Protein AF-A0A2V9VLI5-F1 (afdb_monomer_lite)

Foldseek 3Di:
DWADDPPDPPADIKDKDKDFAPWLQVLFLVLVVVVVCVVVVAPDKAWPVDDDDF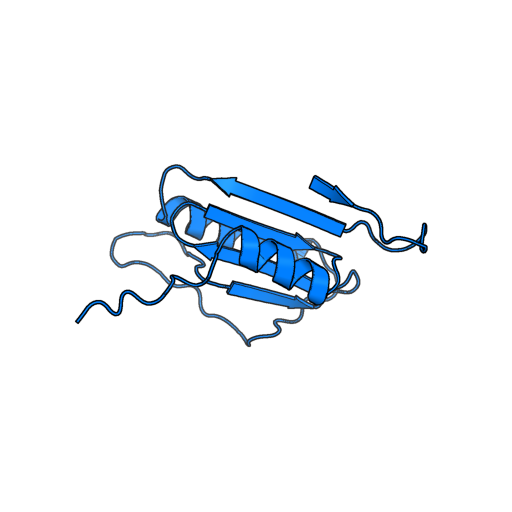DDDPPHPGTGHAAKTWIQGPNGIWIWHRDIRMIMIITSDDPVVVVVVCCVVPPDPPDPPDD

Radius of gyration: 15.41 Å; chains: 1; bounding box: 37×40×49 Å

pLDDT: mean 83.51, std 14.03, range [38.53, 96.88]

Sequence (115 aa):
YAVRPKGDAKAPLGVFYLSRWSSPEKAAEFAFVYAKGLKSRYAHLRNVEGEEKPSKSSNYTVETLTGKHAWLTEEGTVFLEAKGDLVLVGEGLDEITNGKVEGEIFPAEQKALVH

Secondary structure (DSSP, 8-state):
-EE--TT-TTSPPEEEEEEE-SSHHHHHHHHHHHHHHHHHH-S-EEESS--PPPB--TT--S-B--EEEEEEETTEEEEEEEETTEEEEEES--HHHHHHHHHHHS---------

Structure (mmCIF, N/CA/C/O backbone):
data_AF-A0A2V9VLI5-F1
#
_entry.id   AF-A0A2V9VLI5-F1
#
loop_
_atom_site.group_PDB
_atom_site.id
_atom_site.type_symbol
_atom_site.label_atom_id
_atom_site.label_alt_id
_atom_site.label_comp_id
_atom_site.label_asym_id
_atom_site.label_entity_id
_atom_site.label_seq_id
_atom_site.pdbx_PDB_ins_code
_atom_site.Cartn_x
_atom_site.Cartn_y
_atom_site.Cartn_z
_atom_site.occupancy
_atom_site.B_iso_or_equiv
_atom_site.auth_seq_id
_atom_site.auth_comp_id
_atom_site.auth_asym_id
_atom_site.auth_atom_id
_atom_site.pdbx_PDB_model_num
ATOM 1 N N . TYR A 1 1 ? -5.290 -5.807 -8.089 1.00 83.25 1 TYR A N 1
ATOM 2 C CA . TYR A 1 1 ? -5.186 -5.666 -9.553 1.00 83.25 1 TYR A CA 1
ATOM 3 C C . TYR A 1 1 ? -3.720 -5.620 -9.949 1.00 83.25 1 TYR A C 1
ATOM 5 O O . TYR A 1 1 ? -2.916 -5.128 -9.169 1.00 83.25 1 TYR A O 1
ATOM 13 N N . ALA A 1 2 ? -3.374 -6.128 -11.131 1.00 84.94 2 ALA A N 1
ATOM 14 C CA . ALA A 1 2 ? -2.011 -6.105 -11.658 1.00 84.94 2 ALA A CA 1
ATOM 15 C C . ALA A 1 2 ? -2.010 -5.490 -13.061 1.00 84.94 2 ALA A C 1
ATOM 17 O O . ALA A 1 2 ? -2.940 -5.713 -13.837 1.00 84.94 2 ALA A O 1
ATOM 18 N N . VAL A 1 3 ? -0.977 -4.718 -13.374 1.00 83.31 3 VAL A N 1
ATOM 19 C CA . VAL A 1 3 ? -0.810 -3.996 -14.633 1.00 83.31 3 VAL A CA 1
ATOM 20 C C . VAL A 1 3 ? 0.629 -4.130 -15.122 1.00 83.31 3 VAL A C 1
ATOM 22 O O . VAL A 1 3 ? 1.555 -4.344 -14.344 1.00 83.31 3 VAL A O 1
ATOM 25 N N . ARG A 1 4 ? 0.828 -4.009 -16.433 1.00 82.19 4 ARG A N 1
ATOM 26 C CA . ARG A 1 4 ? 2.160 -3.970 -17.041 1.00 82.19 4 ARG A CA 1
ATOM 27 C C . ARG A 1 4 ? 2.383 -2.597 -17.675 1.00 82.19 4 ARG A C 1
ATOM 29 O O . ARG A 1 4 ? 1.462 -2.118 -18.344 1.00 82.19 4 ARG A O 1
ATOM 36 N N . PRO A 1 5 ? 3.565 -1.980 -17.513 1.00 76.75 5 PRO A N 1
ATOM 37 C CA . PRO A 1 5 ? 3.879 -0.721 -18.174 1.00 76.75 5 PRO A CA 1
ATOM 38 C C . PRO A 1 5 ? 3.693 -0.803 -19.693 1.00 76.75 5 PRO A C 1
ATOM 40 O O . PRO A 1 5 ? 4.089 -1.769 -20.353 1.00 76.75 5 PRO A O 1
ATOM 43 N N . LYS A 1 6 ? 3.056 0.217 -20.272 1.00 79.19 6 LYS A N 1
ATOM 44 C CA . LYS A 1 6 ? 2.822 0.271 -21.718 1.00 79.19 6 LYS A CA 1
ATOM 45 C C . LYS A 1 6 ? 4.144 0.539 -22.437 1.00 79.19 6 LYS A C 1
ATOM 47 O O . LYS A 1 6 ? 4.803 1.530 -22.158 1.00 79.19 6 LYS A O 1
ATOM 52 N N . GLY A 1 7 ? 4.485 -0.306 -23.407 1.00 81.12 7 GLY A N 1
ATOM 53 C CA . GLY A 1 7 ? 5.694 -0.140 -24.223 1.00 81.12 7 GLY A CA 1
ATOM 54 C C . GLY A 1 7 ? 6.952 -0.791 -23.645 1.00 81.12 7 GLY A C 1
ATOM 55 O O . GLY A 1 7 ? 7.953 -0.844 -24.350 1.00 81.12 7 GLY A O 1
ATOM 56 N N . ASP A 1 8 ? 6.886 -1.359 -22.436 1.00 76.06 8 ASP A N 1
ATOM 57 C CA . ASP A 1 8 ? 7.976 -2.142 -21.856 1.00 76.06 8 ASP A CA 1
ATOM 58 C C . ASP A 1 8 ? 7.456 -3.470 -21.290 1.00 76.06 8 ASP A C 1
ATOM 60 O O . ASP A 1 8 ? 6.928 -3.560 -20.183 1.00 76.06 8 ASP A O 1
ATOM 64 N N . ALA A 1 9 ? 7.601 -4.533 -22.085 1.00 79.19 9 ALA A N 1
ATOM 65 C CA . ALA A 1 9 ? 7.149 -5.866 -21.702 1.00 79.19 9 ALA A CA 1
ATOM 66 C C . ALA A 1 9 ? 8.039 -6.540 -20.640 1.00 79.19 9 ALA A C 1
ATOM 68 O O . ALA A 1 9 ? 7.642 -7.575 -20.101 1.00 79.19 9 ALA A O 1
ATOM 69 N N . LYS A 1 10 ? 9.237 -5.993 -20.387 1.00 80.38 10 LYS A N 1
ATOM 70 C CA . LYS A 1 10 ? 10.236 -6.539 -19.461 1.00 80.38 10 LYS A CA 1
ATOM 71 C C . LYS A 1 10 ? 10.258 -5.812 -18.118 1.00 80.38 10 LYS A C 1
ATOM 73 O O . LYS A 1 10 ? 10.870 -6.329 -17.187 1.00 80.38 10 LYS A O 1
ATOM 78 N N . ALA A 1 11 ? 9.610 -4.654 -18.016 1.00 75.81 11 ALA A N 1
ATOM 79 C CA . ALA A 1 11 ? 9.477 -3.935 -16.758 1.00 75.81 11 ALA A CA 1
ATOM 80 C C . ALA A 1 11 ? 8.737 -4.774 -15.691 1.00 75.81 11 ALA A C 1
ATOM 82 O O . ALA A 1 11 ? 7.874 -5.593 -16.046 1.00 75.81 11 ALA A O 1
ATOM 83 N N . PRO A 1 12 ? 9.042 -4.565 -14.393 1.00 77.56 12 PRO A N 1
ATOM 84 C CA . PRO A 1 12 ? 8.298 -5.171 -13.293 1.00 77.56 12 PRO A CA 1
ATOM 85 C C . PRO A 1 12 ? 6.784 -4.947 -13.418 1.00 77.56 12 PRO A C 1
ATOM 87 O O . PRO A 1 12 ? 6.323 -3.939 -13.960 1.00 77.56 12 PRO A O 1
ATOM 90 N N . LEU A 1 13 ? 5.996 -5.910 -12.933 1.00 83.25 13 LEU A N 1
ATOM 91 C CA . LEU A 1 13 ? 4.543 -5.761 -12.881 1.00 83.25 13 LEU A CA 1
ATOM 92 C C . LEU A 1 13 ? 4.177 -4.720 -11.824 1.00 83.25 13 LEU A C 1
ATOM 94 O O . LEU A 1 13 ? 4.572 -4.843 -10.669 1.00 83.25 13 LEU A O 1
ATOM 98 N N . GLY A 1 14 ? 3.361 -3.749 -12.222 1.00 86.38 14 GLY A N 1
ATOM 99 C CA . GLY A 1 14 ? 2.713 -2.849 -11.286 1.00 86.38 14 GLY A CA 1
ATOM 100 C C . GLY A 1 14 ? 1.547 -3.561 -10.608 1.00 86.38 14 GLY A C 1
ATOM 101 O O . GLY A 1 14 ? 0.758 -4.242 -11.269 1.00 86.38 14 GLY A O 1
ATOM 102 N N . VAL A 1 15 ? 1.401 -3.414 -9.299 1.00 89.69 15 VAL A N 1
ATOM 103 C CA . VAL A 1 15 ? 0.305 -4.020 -8.535 1.00 89.69 15 VAL A CA 1
ATOM 104 C C . VAL A 1 15 ? -0.353 -2.951 -7.684 1.00 89.69 15 VAL A C 1
ATOM 106 O O . VAL A 1 15 ? 0.328 -2.115 -7.104 1.00 89.69 15 VAL A O 1
ATOM 109 N N . PHE A 1 16 ? -1.681 -2.994 -7.592 1.00 89.38 16 PHE A N 1
ATOM 110 C CA . PHE A 1 16 ? -2.417 -2.243 -6.582 1.00 89.38 16 PHE A CA 1
ATOM 111 C C . PHE A 1 16 ? -3.417 -3.130 -5.845 1.00 89.38 16 PHE A C 1
ATOM 113 O O . PHE A 1 16 ? -4.108 -3.968 -6.441 1.00 89.38 16 PHE A O 1
ATOM 120 N N . TYR A 1 17 ? -3.507 -2.937 -4.537 1.00 91.31 17 TYR A N 1
ATOM 121 C CA . TYR A 1 17 ? -4.395 -3.655 -3.636 1.00 91.31 17 TYR A CA 1
ATOM 122 C C . TYR A 1 17 ? -5.176 -2.646 -2.803 1.00 91.31 17 TYR A C 1
ATOM 124 O O . TYR A 1 17 ? -4.583 -1.824 -2.117 1.00 91.31 17 TYR A O 1
ATOM 132 N N . LEU A 1 18 ? -6.503 -2.721 -2.872 1.00 94.69 18 LEU A N 1
ATOM 133 C CA . LEU A 1 18 ? -7.404 -1.957 -2.020 1.00 94.69 18 LEU A CA 1
ATOM 134 C C . LEU A 1 18 ? -8.211 -2.948 -1.191 1.00 94.69 18 LEU A C 1
ATOM 136 O O . LEU A 1 18 ? -8.865 -3.830 -1.755 1.00 94.69 18 LEU A O 1
ATOM 140 N N . SER A 1 19 ? -8.176 -2.803 0.127 1.00 95.75 19 SER A N 1
ATOM 141 C CA . SER A 1 19 ? -8.971 -3.619 1.037 1.00 95.75 19 SER A CA 1
ATOM 142 C C . SER A 1 19 ? -9.720 -2.792 2.055 1.00 95.75 19 SER A C 1
ATOM 144 O O . SER A 1 19 ? -9.264 -1.739 2.494 1.00 95.75 19 SER A O 1
ATOM 146 N N . ARG A 1 20 ? -10.889 -3.315 2.426 1.00 96.69 20 ARG A N 1
ATOM 147 C CA . ARG A 1 20 ? -11.716 -2.808 3.509 1.00 96.69 20 ARG A CA 1
ATOM 148 C C . ARG A 1 20 ? -11.694 -3.801 4.662 1.00 96.69 20 ARG A C 1
ATOM 150 O O . ARG A 1 20 ? -11.895 -4.996 4.447 1.00 96.69 20 ARG A O 1
ATOM 157 N N . TRP A 1 21 ? -11.473 -3.298 5.864 1.00 96.81 21 TRP A N 1
ATOM 158 C CA . TRP A 1 21 ? -11.384 -4.075 7.094 1.00 96.81 21 TRP A CA 1
ATOM 159 C C . TRP A 1 21 ? -12.604 -3.846 7.981 1.00 96.81 21 TRP A C 1
ATOM 161 O O . TRP A 1 21 ? -13.409 -2.949 7.751 1.00 96.81 21 TRP A O 1
ATOM 171 N N . SER A 1 22 ? -12.763 -4.681 9.007 1.00 96.25 22 SER A N 1
ATOM 172 C CA . SER A 1 22 ? -13.903 -4.599 9.927 1.00 96.25 22 SER A CA 1
ATOM 173 C C . SER A 1 22 ? -13.893 -3.350 10.812 1.00 96.25 22 SER A C 1
ATOM 175 O O . SER A 1 22 ? -14.930 -2.992 11.363 1.00 96.25 22 SER A O 1
ATOM 177 N N . SER A 1 23 ? -12.727 -2.728 11.001 1.00 95.00 23 SER A N 1
ATOM 178 C CA . SER A 1 23 ? -12.568 -1.482 11.747 1.00 95.00 23 SER A CA 1
ATOM 179 C C . SER A 1 23 ? -11.290 -0.746 11.319 1.00 95.00 23 SER A C 1
ATOM 181 O O . SER A 1 23 ? -10.396 -1.372 10.731 1.00 95.00 23 SER A O 1
ATOM 183 N N . PRO A 1 24 ? -11.163 0.554 11.643 1.00 94.00 24 PRO A N 1
ATOM 184 C CA . PRO A 1 24 ? -9.939 1.309 11.393 1.00 94.00 24 PRO A CA 1
ATOM 185 C C . PRO A 1 24 ? -8.694 0.731 12.072 1.00 94.00 24 PRO A C 1
ATOM 187 O O . PRO A 1 24 ? -7.616 0.705 11.487 1.00 94.00 24 PRO A O 1
ATOM 190 N N . GLU A 1 25 ? -8.832 0.190 13.281 1.00 93.25 25 GLU A N 1
ATOM 191 C CA . GLU A 1 25 ? -7.724 -0.428 14.018 1.00 93.25 25 GLU A CA 1
ATOM 192 C C . GLU A 1 25 ? -7.204 -1.672 13.294 1.00 93.25 25 GLU A C 1
ATOM 194 O O . GLU A 1 25 ? -5.998 -1.906 13.249 1.00 93.25 25 GLU A O 1
ATOM 199 N N . LYS A 1 26 ? -8.102 -2.452 12.677 1.00 94.88 26 LYS A N 1
ATOM 200 C CA . LYS A 1 26 ? -7.726 -3.632 11.889 1.00 94.88 26 LYS A CA 1
ATOM 201 C C . LYS A 1 26 ? -7.066 -3.267 10.565 1.00 94.88 26 LYS A C 1
ATOM 203 O O . LYS A 1 26 ? -6.108 -3.935 10.178 1.00 94.88 26 LYS A O 1
ATOM 208 N N . ALA A 1 27 ? -7.517 -2.196 9.915 1.00 96.00 27 ALA A N 1
ATOM 209 C CA . ALA A 1 27 ? -6.825 -1.635 8.757 1.00 96.00 27 ALA A CA 1
ATOM 210 C C . ALA A 1 27 ? -5.399 -1.188 9.129 1.00 96.00 27 ALA A C 1
ATOM 212 O O . ALA A 1 27 ? -4.435 -1.564 8.463 1.00 96.00 27 ALA A O 1
ATOM 213 N N . ALA A 1 28 ? -5.249 -0.463 10.240 1.00 94.38 28 ALA A N 1
ATOM 214 C CA . ALA A 1 28 ? -3.957 0.037 10.702 1.00 94.38 28 ALA A CA 1
ATOM 215 C C . ALA A 1 28 ? -3.002 -1.078 11.176 1.00 94.38 28 ALA A C 1
ATOM 217 O O . ALA A 1 28 ? -1.787 -0.993 10.986 1.00 94.38 28 ALA A O 1
ATOM 218 N N . GLU A 1 29 ? -3.535 -2.147 11.773 1.00 94.69 29 GLU A N 1
ATOM 219 C CA . GLU A 1 29 ? -2.778 -3.360 12.106 1.00 94.69 29 GLU A CA 1
ATOM 220 C C . GLU A 1 29 ? -2.272 -4.059 10.839 1.00 94.69 29 GLU A C 1
ATOM 222 O O . GLU A 1 29 ? -1.091 -4.399 10.744 1.00 94.69 29 GLU A O 1
ATOM 227 N N . PHE A 1 30 ? -3.138 -4.243 9.837 1.00 95.62 30 PHE A N 1
ATOM 228 C CA . PHE A 1 30 ? -2.729 -4.827 8.561 1.00 95.62 30 PHE A CA 1
ATOM 229 C C . PHE A 1 30 ? -1.641 -3.991 7.887 1.00 95.62 30 PHE A C 1
ATOM 231 O O . PHE A 1 30 ? -0.640 -4.547 7.437 1.00 95.62 30 PHE A O 1
ATOM 238 N N . ALA A 1 31 ? -1.803 -2.668 7.857 1.00 95.38 31 ALA A N 1
ATOM 239 C CA . ALA A 1 31 ? -0.817 -1.751 7.302 1.00 95.38 31 ALA A CA 1
ATOM 240 C C . ALA A 1 31 ? 0.563 -1.925 7.951 1.00 95.38 31 ALA A C 1
ATOM 242 O O . ALA A 1 31 ? 1.576 -2.029 7.256 1.00 95.38 31 ALA A O 1
ATOM 243 N N . PHE A 1 32 ? 0.594 -2.047 9.280 1.00 94.00 32 PHE A N 1
ATOM 244 C CA . PHE A 1 32 ? 1.822 -2.308 10.020 1.00 94.00 32 PHE A CA 1
ATOM 245 C C . PHE A 1 32 ? 2.460 -3.655 9.643 1.00 94.00 32 PHE A C 1
ATOM 247 O O . PHE A 1 32 ? 3.661 -3.730 9.365 1.00 94.00 32 PHE A O 1
ATOM 254 N N . VAL A 1 33 ? 1.661 -4.726 9.587 1.00 94.25 33 VAL A N 1
ATOM 255 C CA . VAL A 1 33 ? 2.135 -6.063 9.193 1.00 94.25 33 VAL A CA 1
ATOM 256 C C . VAL A 1 33 ? 2.667 -6.065 7.757 1.00 94.25 33 VAL A C 1
ATOM 258 O O . VAL A 1 33 ? 3.724 -6.648 7.502 1.00 94.25 33 VAL A O 1
ATOM 261 N N . TYR A 1 34 ? 1.986 -5.382 6.836 1.00 94.75 34 TYR A N 1
ATOM 262 C CA . TYR A 1 34 ? 2.407 -5.257 5.443 1.00 94.75 34 TYR A CA 1
ATOM 263 C C . TYR A 1 34 ? 3.768 -4.568 5.333 1.00 94.75 34 TYR A C 1
ATOM 265 O O . TYR A 1 34 ? 4.702 -5.130 4.759 1.00 94.75 34 TYR A O 1
ATOM 273 N N . ALA A 1 35 ? 3.911 -3.397 5.963 1.00 93.19 35 ALA A N 1
ATOM 274 C CA . ALA A 1 35 ? 5.158 -2.637 5.982 1.00 93.19 35 ALA A CA 1
ATOM 275 C C . ALA A 1 35 ? 6.323 -3.453 6.567 1.00 93.19 35 ALA A C 1
ATOM 277 O O . ALA A 1 35 ? 7.442 -3.418 6.052 1.00 93.19 35 ALA A O 1
ATOM 278 N N . LYS A 1 36 ? 6.067 -4.257 7.608 1.00 92.62 36 LYS A N 1
ATOM 279 C CA . LYS A 1 36 ? 7.067 -5.175 8.172 1.00 92.62 36 LYS A CA 1
ATOM 280 C C . LYS A 1 36 ? 7.493 -6.252 7.169 1.00 92.62 36 LYS A C 1
ATOM 282 O O . LYS A 1 36 ? 8.682 -6.562 7.094 1.00 92.62 36 LYS A O 1
ATOM 287 N N . GLY A 1 37 ? 6.550 -6.795 6.399 1.00 93.38 37 GLY A N 1
ATOM 288 C CA . GLY A 1 37 ? 6.804 -7.807 5.371 1.00 93.38 37 GLY A CA 1
ATOM 289 C C . GLY A 1 37 ? 7.704 -7.322 4.230 1.00 93.38 37 GLY A C 1
ATOM 290 O O . GLY A 1 37 ? 8.462 -8.122 3.679 1.00 93.38 37 GLY A O 1
ATOM 291 N N . LEU A 1 38 ? 7.705 -6.018 3.925 1.00 93.00 38 LEU A N 1
ATOM 292 C CA . LEU A 1 38 ? 8.550 -5.438 2.870 1.00 93.00 38 LEU A CA 1
ATOM 293 C C . LEU A 1 38 ? 10.041 -5.711 3.090 1.00 93.00 38 LEU A C 1
ATOM 295 O O . LEU A 1 38 ? 10.757 -5.989 2.132 1.00 93.00 38 LEU A O 1
ATOM 299 N N . LYS A 1 39 ? 10.498 -5.714 4.350 1.00 88.94 39 LYS A N 1
ATOM 300 C CA . LYS A 1 39 ? 11.901 -5.984 4.714 1.00 88.94 39 LYS A CA 1
ATOM 301 C C . LYS A 1 39 ? 12.360 -7.397 4.356 1.00 88.94 39 LYS A C 1
ATOM 303 O O . LYS A 1 39 ? 13.553 -7.631 4.218 1.00 88.94 39 LYS A O 1
ATOM 308 N N . SER 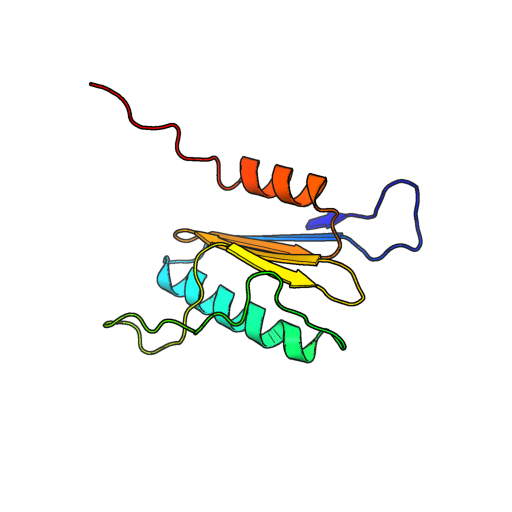A 1 40 ? 11.430 -8.345 4.270 1.00 91.19 40 SER A N 1
ATOM 309 C CA . SER A 1 40 ? 11.723 -9.721 3.862 1.00 91.19 40 SER A CA 1
ATOM 310 C C . SER A 1 40 ? 11.554 -9.932 2.362 1.00 91.19 40 SER A C 1
ATOM 312 O O . SER A 1 40 ? 12.074 -10.908 1.830 1.00 91.19 40 SER A O 1
ATOM 314 N N . ARG A 1 41 ? 10.809 -9.048 1.693 1.00 92.62 41 ARG A N 1
ATOM 315 C CA . ARG A 1 41 ? 10.513 -9.147 0.266 1.00 92.62 41 ARG A CA 1
ATOM 316 C C . ARG A 1 41 ? 11.586 -8.502 -0.605 1.00 92.62 41 ARG A C 1
ATOM 318 O O . ARG A 1 41 ? 11.948 -9.090 -1.616 1.00 92.62 41 ARG A O 1
ATOM 325 N N . TYR A 1 42 ? 12.058 -7.320 -0.223 1.00 92.38 42 TYR A N 1
ATOM 326 C CA . TYR A 1 42 ? 12.976 -6.515 -1.026 1.00 92.38 42 TYR A CA 1
ATOM 327 C C . TYR A 1 42 ? 14.383 -6.530 -0.441 1.00 92.38 42 TYR A C 1
ATOM 329 O O . TYR A 1 42 ? 14.560 -6.406 0.773 1.00 92.38 42 TYR A O 1
ATOM 337 N N . ALA A 1 43 ? 15.385 -6.657 -1.309 1.00 91.12 43 ALA A N 1
ATOM 338 C CA . ALA A 1 43 ? 16.788 -6.614 -0.914 1.00 91.12 43 ALA A CA 1
ATOM 339 C C . ALA A 1 43 ? 17.201 -5.201 -0.479 1.00 91.12 43 ALA A C 1
ATOM 341 O O . ALA A 1 43 ? 17.990 -5.045 0.455 1.00 91.12 43 ALA A O 1
ATOM 342 N N . HIS A 1 44 ? 16.643 -4.174 -1.125 1.00 90.56 44 HIS A N 1
ATOM 343 C CA . HIS A 1 44 ? 16.862 -2.776 -0.789 1.00 90.56 44 HIS A CA 1
ATOM 344 C C . HIS A 1 44 ? 15.524 -2.136 -0.433 1.00 90.56 44 HIS A C 1
ATOM 346 O O . HIS A 1 44 ? 14.607 -2.080 -1.243 1.00 90.56 44 HIS A O 1
ATOM 352 N N . LEU A 1 45 ? 15.414 -1.622 0.789 1.00 91.44 45 LEU A N 1
ATOM 353 C CA . LEU A 1 45 ? 14.226 -0.908 1.242 1.00 91.44 45 LEU A CA 1
ATOM 354 C C . LEU A 1 45 ? 14.661 0.399 1.898 1.00 91.44 45 LEU A C 1
ATOM 356 O O . LEU A 1 45 ? 15.263 0.389 2.973 1.00 91.44 45 LEU A O 1
ATOM 360 N N . ARG A 1 46 ? 14.357 1.530 1.259 1.00 90.19 46 ARG A N 1
ATOM 361 C CA . ARG A 1 46 ? 14.640 2.866 1.797 1.00 90.19 46 ARG A CA 1
ATOM 362 C C . ARG A 1 46 ? 13.341 3.619 2.027 1.00 90.19 46 ARG A C 1
ATOM 364 O O . ARG A 1 46 ? 12.602 3.850 1.078 1.00 90.19 46 ARG A O 1
ATOM 371 N N . ASN A 1 47 ? 13.087 4.037 3.262 1.00 86.56 47 ASN A N 1
ATOM 372 C CA . ASN A 1 47 ? 11.944 4.896 3.558 1.00 86.56 47 ASN A CA 1
ATOM 373 C C . ASN A 1 47 ? 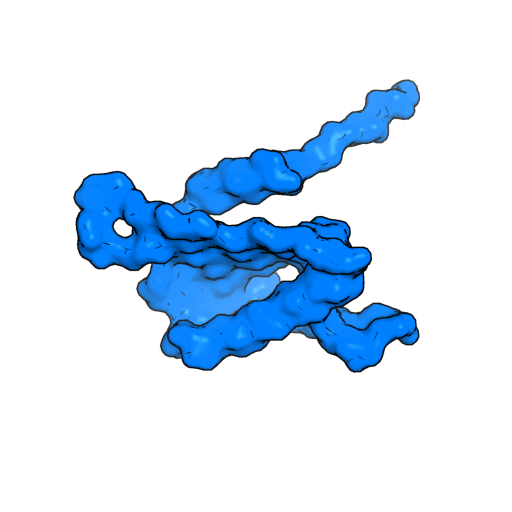12.137 6.282 2.906 1.00 86.56 47 ASN A C 1
ATOM 375 O O . ASN A 1 47 ? 13.241 6.831 2.950 1.00 86.56 47 ASN A O 1
ATOM 379 N N . VAL A 1 48 ? 11.094 6.808 2.262 1.00 82.50 48 VAL A N 1
ATOM 380 C CA . VAL A 1 48 ? 11.109 8.109 1.574 1.00 82.50 48 VAL A CA 1
ATOM 381 C C . VAL A 1 48 ? 10.830 9.267 2.540 1.00 82.50 48 VAL A C 1
ATOM 383 O O . VAL A 1 48 ? 11.380 10.347 2.349 1.00 82.50 48 VAL A O 1
ATOM 386 N N . GLU A 1 49 ? 10.050 9.037 3.598 1.00 70.25 49 GLU A N 1
ATOM 387 C CA . GLU A 1 49 ? 9.563 10.074 4.528 1.00 70.25 49 GLU A CA 1
ATOM 388 C C . GLU A 1 49 ? 10.285 10.057 5.895 1.00 70.25 49 GLU A C 1
ATOM 390 O O . GLU A 1 49 ? 10.043 10.908 6.748 1.00 70.25 49 GLU A O 1
ATOM 395 N N . GLY A 1 50 ? 11.258 9.155 6.078 1.00 58.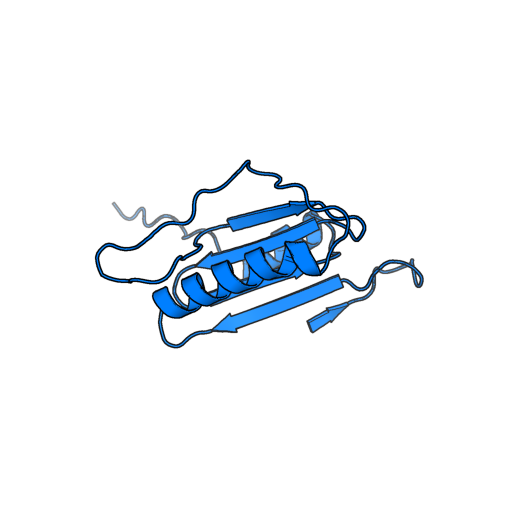88 50 GLY A N 1
ATOM 396 C CA . GLY A 1 50 ? 12.042 8.998 7.313 1.00 58.88 50 GLY A CA 1
ATOM 397 C C . GLY A 1 50 ? 11.608 7.785 8.144 1.00 58.88 50 GLY A C 1
ATOM 398 O O . GLY A 1 50 ? 10.669 7.080 7.795 1.00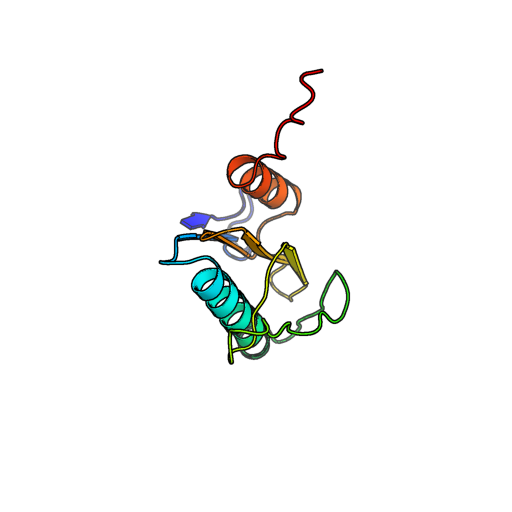 58.88 50 GLY A O 1
ATOM 399 N N . GLU A 1 51 ? 12.326 7.458 9.223 1.00 56.59 51 GLU A N 1
ATOM 400 C CA . GLU A 1 51 ? 11.915 6.346 10.093 1.00 56.59 51 GLU A CA 1
ATOM 401 C C . GLU A 1 51 ? 10.647 6.707 10.874 1.00 56.59 51 GLU A C 1
ATOM 403 O O . GLU A 1 51 ? 10.688 7.428 11.872 1.00 56.59 51 GLU A O 1
ATOM 408 N N . GLU A 1 52 ? 9.515 6.172 10.431 1.00 61.00 52 GLU A N 1
ATOM 409 C CA . GLU A 1 52 ? 8.263 6.280 11.166 1.00 61.00 52 GLU A CA 1
ATOM 410 C C . GLU A 1 52 ? 8.252 5.350 12.376 1.00 61.00 52 GLU A C 1
ATOM 412 O O . GLU A 1 52 ? 8.574 4.158 12.295 1.00 61.00 52 GLU A O 1
ATOM 417 N N . LYS A 1 53 ? 7.872 5.908 13.527 1.00 60.72 53 LYS A N 1
ATOM 418 C CA . LYS A 1 53 ? 7.738 5.138 14.758 1.00 60.72 53 LYS A CA 1
ATOM 419 C C . LYS A 1 53 ? 6.347 4.516 14.800 1.00 60.72 53 LYS A C 1
ATOM 421 O O . LYS A 1 53 ? 5.367 5.252 14.693 1.00 60.72 53 LYS A O 1
ATOM 426 N N . PRO A 1 54 ? 6.245 3.196 15.020 1.00 67.38 54 PRO A N 1
ATOM 427 C CA . PRO A 1 54 ? 4.962 2.553 15.244 1.00 67.38 54 PRO A CA 1
ATOM 428 C C . PRO A 1 54 ? 4.212 3.271 16.366 1.00 67.38 54 PRO A C 1
ATOM 430 O O . PRO A 1 54 ? 4.793 3.579 17.412 1.00 67.38 54 PRO A O 1
ATOM 433 N N . SER A 1 55 ? 2.922 3.521 16.159 1.00 66.81 55 SER A N 1
ATOM 434 C CA . SER A 1 55 ? 2.062 4.063 17.204 1.00 66.81 55 SER A CA 1
ATOM 435 C C . SER A 1 55 ? 1.310 2.928 17.889 1.00 66.81 55 SER A C 1
ATOM 437 O O . SER A 1 55 ? 0.810 2.004 17.237 1.00 66.81 55 SER A O 1
ATOM 439 N N . LYS A 1 56 ? 1.227 3.002 19.220 1.00 65.69 56 LYS A N 1
ATOM 440 C CA . LYS A 1 56 ? 0.309 2.191 20.021 1.00 65.69 56 LYS A CA 1
ATOM 441 C C . LYS A 1 56 ? -0.834 3.092 20.461 1.00 65.69 56 LYS A C 1
ATOM 443 O O . LYS A 1 56 ? -0.616 4.056 21.192 1.00 65.69 56 LYS A O 1
ATOM 448 N N . SER A 1 57 ? -2.046 2.774 20.022 1.00 63.09 57 SER A N 1
ATOM 449 C CA . SER A 1 57 ? -3.256 3.383 20.576 1.00 63.09 57 SER A CA 1
ATOM 450 C C . SER A 1 57 ? -3.374 3.009 22.058 1.00 63.09 57 SER A C 1
ATOM 452 O O . SER A 1 57 ? -3.053 1.885 22.443 1.00 63.09 57 SER A O 1
ATOM 454 N N . SER A 1 58 ? -3.858 3.926 22.903 1.00 63.16 58 SER A N 1
ATOM 455 C CA . SER A 1 58 ? -4.013 3.687 24.349 1.00 63.16 58 SER A CA 1
ATOM 456 C C . SER A 1 58 ? -4.897 2.477 24.672 1.00 63.16 58 SER A C 1
ATOM 458 O O . SER A 1 58 ? -4.787 1.909 25.755 1.00 63.16 58 SER A O 1
ATOM 460 N N . ASN A 1 59 ? -5.752 2.078 23.726 1.00 67.38 59 ASN A N 1
ATOM 461 C CA . ASN A 1 59 ? -6.718 0.994 23.875 1.00 67.38 59 ASN A CA 1
ATOM 462 C C . ASN A 1 59 ? -6.394 -0.215 22.978 1.00 67.38 59 ASN A C 1
ATOM 464 O O . ASN A 1 59 ? -7.166 -1.172 22.953 1.00 67.38 59 ASN A O 1
ATOM 468 N N . TYR A 1 60 ? -5.283 -0.184 22.233 1.00 67.06 60 TYR A N 1
ATOM 469 C CA . TYR A 1 60 ? -4.913 -1.230 21.281 1.00 67.06 60 TYR A CA 1
ATOM 470 C C . TYR A 1 60 ? -3.480 -1.702 21.532 1.00 67.06 60 TYR A C 1
ATOM 472 O O . TYR A 1 60 ? -2.518 -0.950 21.412 1.00 67.06 60 TYR A O 1
ATOM 480 N N . THR A 1 61 ? -3.326 -2.973 21.900 1.00 74.06 61 THR A N 1
ATOM 481 C CA . THR A 1 61 ? -2.038 -3.539 22.334 1.00 74.06 61 THR A CA 1
ATOM 482 C C . THR A 1 61 ? -1.089 -3.868 21.181 1.00 74.06 61 THR A C 1
ATOM 484 O O . THR A 1 61 ? 0.050 -4.270 21.425 1.00 74.06 61 THR A O 1
ATOM 487 N N . VAL A 1 62 ? -1.552 -3.733 19.937 1.00 81.94 62 VAL A N 1
ATOM 488 C CA . VAL A 1 62 ? -0.806 -4.070 18.722 1.00 81.94 62 VAL A CA 1
ATOM 489 C C . VAL A 1 62 ? -0.249 -2.797 18.092 1.00 81.94 62 VAL A C 1
ATOM 491 O O . VAL A 1 62 ? -0.865 -1.736 18.159 1.00 81.94 62 VAL A O 1
ATOM 494 N N . GLU A 1 63 ? 0.938 -2.905 17.501 1.00 87.69 63 GLU A N 1
ATOM 495 C CA . GLU A 1 63 ? 1.532 -1.823 16.721 1.00 87.69 63 GLU A CA 1
ATOM 496 C C . GLU A 1 63 ? 0.705 -1.563 15.462 1.00 87.69 63 GLU A C 1
ATOM 498 O O . GLU A 1 63 ? 0.247 -2.490 14.791 1.00 87.69 63 GLU A O 1
ATOM 503 N N . THR A 1 64 ? 0.499 -0.285 15.166 1.00 90.81 64 THR A N 1
ATOM 504 C CA . THR A 1 64 ? -0.357 0.160 14.068 1.00 90.81 64 THR A CA 1
ATOM 505 C C . THR A 1 64 ? 0.366 1.173 13.199 1.00 90.81 64 THR A C 1
ATOM 507 O O . THR A 1 64 ? 1.278 1.869 13.658 1.00 90.81 64 THR A O 1
ATOM 510 N N . LEU A 1 65 ? -0.052 1.235 11.937 1.00 91.75 65 LEU A N 1
ATOM 511 C CA . LEU A 1 65 ? 0.442 2.171 10.940 1.00 91.75 65 LEU A CA 1
ATOM 512 C C . LEU A 1 65 ? -0.755 2.837 10.252 1.00 91.75 65 LEU A C 1
ATOM 514 O O . LEU A 1 65 ? -1.647 2.152 9.760 1.00 91.75 65 LEU A O 1
ATOM 518 N N . THR A 1 66 ? -0.789 4.165 10.237 1.00 92.06 66 THR A N 1
ATOM 519 C CA . THR A 1 66 ? -1.870 4.967 9.637 1.00 92.06 66 THR A CA 1
ATOM 520 C C . THR A 1 66 ? -1.292 6.047 8.741 1.00 92.06 66 THR A C 1
ATOM 522 O O . THR A 1 66 ? -0.126 6.397 8.896 1.00 92.06 66 THR A O 1
ATOM 525 N N . GLY A 1 67 ? -2.110 6.636 7.875 1.00 91.44 67 GLY A N 1
ATOM 526 C CA . GLY A 1 67 ? -1.652 7.657 6.939 1.00 91.44 67 GLY A CA 1
ATOM 527 C C . GLY A 1 67 ? -0.897 7.045 5.767 1.00 91.44 67 GLY A C 1
ATOM 528 O O . GLY A 1 67 ? -0.984 5.837 5.531 1.00 91.44 67 GLY A O 1
ATOM 529 N N . LYS A 1 68 ? -0.204 7.904 5.025 1.00 91.06 68 LYS A N 1
ATOM 530 C CA . LYS A 1 68 ? 0.544 7.559 3.820 1.00 91.06 68 LYS A CA 1
ATOM 531 C C . LYS A 1 68 ? 1.998 7.263 4.162 1.00 91.06 68 LYS A C 1
ATOM 533 O O . LYS A 1 68 ? 2.566 7.929 5.013 1.00 91.06 68 LYS A O 1
ATOM 538 N N . HIS A 1 69 ? 2.550 6.262 3.486 1.00 92.00 69 HIS A N 1
ATOM 539 C CA . HIS A 1 69 ? 3.922 5.794 3.626 1.00 92.00 69 HIS A CA 1
ATOM 540 C C . HIS A 1 69 ? 4.466 5.428 2.257 1.00 92.00 69 HIS A C 1
ATOM 542 O O . HIS A 1 69 ? 3.748 4.844 1.438 1.00 92.00 69 HIS A O 1
ATOM 548 N N . ALA A 1 70 ? 5.749 5.692 2.024 1.00 91.31 70 ALA A N 1
ATOM 549 C CA . ALA A 1 70 ? 6.422 5.283 0.800 1.00 91.31 70 ALA A CA 1
ATOM 550 C C . ALA A 1 70 ? 7.832 4.736 1.051 1.00 91.31 70 ALA A C 1
ATOM 552 O O . ALA A 1 70 ? 8.616 5.261 1.847 1.00 91.31 70 ALA A O 1
ATOM 553 N N . TRP A 1 71 ? 8.181 3.698 0.296 1.00 92.56 71 TRP A N 1
ATOM 554 C CA . TRP A 1 71 ? 9.500 3.084 0.284 1.00 92.56 71 TRP A CA 1
ATOM 555 C C . TRP A 1 71 ? 10.016 2.951 -1.142 1.00 92.56 71 TRP A C 1
ATOM 557 O O . TRP A 1 71 ? 9.284 2.585 -2.058 1.00 92.56 71 TRP A O 1
ATOM 567 N N . LEU A 1 72 ? 11.307 3.202 -1.321 1.00 90.56 72 LEU A N 1
ATOM 568 C CA . LEU A 1 72 ? 12.023 2.904 -2.553 1.00 90.56 72 LEU A CA 1
ATOM 569 C C . LEU A 1 72 ? 12.643 1.515 -2.459 1.00 90.56 72 LEU A C 1
ATOM 571 O O . LEU A 1 72 ? 13.328 1.207 -1.478 1.00 90.56 72 LEU A O 1
ATOM 575 N N . THR A 1 73 ? 12.419 0.722 -3.503 1.00 90.62 73 THR A N 1
ATOM 576 C CA . THR A 1 73 ? 12.966 -0.626 -3.675 1.00 90.62 73 THR A CA 1
ATOM 577 C C . THR A 1 73 ? 13.690 -0.757 -5.010 1.00 90.62 73 THR A C 1
ATOM 579 O O . THR A 1 73 ? 13.583 0.119 -5.872 1.00 90.62 73 THR A O 1
ATOM 582 N N . GLU A 1 74 ? 14.398 -1.866 -5.217 1.00 88.31 74 GLU A N 1
ATOM 583 C CA . GLU A 1 74 ? 14.967 -2.218 -6.523 1.00 88.31 74 GLU A CA 1
ATOM 584 C C . GLU A 1 74 ? 13.916 -2.428 -7.630 1.00 88.31 74 GLU A C 1
ATOM 586 O O . GLU A 1 74 ? 14.255 -2.332 -8.807 1.00 88.31 74 GLU A O 1
ATOM 591 N N . GLU A 1 75 ? 12.649 -2.669 -7.277 1.00 84.56 75 GLU A N 1
ATOM 592 C CA . GLU A 1 75 ? 11.538 -2.836 -8.228 1.00 84.56 75 GLU A CA 1
ATOM 593 C C . GLU A 1 75 ? 10.709 -1.550 -8.409 1.00 84.56 75 GLU A C 1
ATOM 595 O O . GLU A 1 75 ? 9.705 -1.544 -9.120 1.00 84.56 75 GLU A O 1
ATOM 600 N N . GLY A 1 76 ? 11.133 -0.446 -7.784 1.00 84.50 76 GLY A N 1
ATOM 601 C CA . GLY A 1 76 ? 10.448 0.845 -7.811 1.00 84.50 76 GLY A CA 1
ATOM 602 C C . GLY A 1 76 ? 9.808 1.220 -6.475 1.00 84.50 76 GLY A C 1
ATOM 603 O O . GLY A 1 76 ? 10.110 0.648 -5.424 1.00 84.50 76 GLY A O 1
ATOM 604 N N . THR A 1 77 ? 8.948 2.237 -6.499 1.00 88.25 77 THR A N 1
ATOM 605 C CA . THR A 1 77 ? 8.282 2.738 -5.292 1.00 88.25 77 THR A CA 1
ATOM 606 C C . THR A 1 77 ? 7.169 1.790 -4.857 1.00 88.25 77 THR A C 1
ATOM 608 O O . THR A 1 77 ? 6.324 1.385 -5.660 1.00 88.25 77 THR A O 1
ATOM 611 N N . VAL A 1 78 ? 7.156 1.481 -3.566 1.00 91.88 78 VAL A N 1
ATOM 612 C CA . VAL A 1 78 ? 6.024 0.894 -2.855 1.00 91.88 78 VAL A CA 1
ATOM 613 C C . VAL A 1 78 ? 5.387 1.999 -2.028 1.00 91.88 78 VAL A C 1
ATOM 615 O O . VAL A 1 78 ? 6.088 2.656 -1.262 1.00 91.88 78 VAL A O 1
ATOM 618 N N . PHE A 1 79 ? 4.083 2.205 -2.156 1.00 91.94 79 PHE A N 1
ATOM 619 C CA . PHE A 1 79 ? 3.335 3.091 -1.271 1.00 91.94 79 PHE A CA 1
ATOM 620 C C . PHE A 1 79 ? 2.240 2.321 -0.542 1.00 91.94 79 PHE A C 1
ATOM 622 O O . PHE A 1 79 ? 1.695 1.342 -1.057 1.00 91.94 79 PHE A O 1
ATOM 629 N N . LEU A 1 80 ? 1.921 2.779 0.660 1.00 93.81 80 LEU A N 1
ATOM 630 C CA . LEU A 1 80 ? 0.831 2.276 1.474 1.00 93.81 80 LEU A CA 1
ATOM 631 C C . LEU A 1 80 ? 0.102 3.463 2.089 1.00 93.81 80 LEU A C 1
ATOM 633 O O . LEU A 1 80 ? 0.736 4.327 2.682 1.00 93.81 80 LEU A O 1
ATOM 637 N N . GLU A 1 81 ? -1.221 3.483 2.003 1.00 94.12 81 GLU A N 1
ATOM 638 C CA . GLU A 1 81 ? -2.043 4.437 2.736 1.00 94.12 81 GLU A CA 1
ATOM 639 C C . GLU A 1 81 ? -3.148 3.718 3.505 1.00 94.12 81 GLU A C 1
ATOM 641 O O . GLU A 1 81 ? -3.952 2.981 2.931 1.00 94.12 81 GLU A O 1
ATOM 646 N N . ALA A 1 82 ? -3.179 3.938 4.818 1.00 94.81 82 ALA A N 1
ATOM 647 C CA . ALA A 1 82 ? -4.227 3.450 5.702 1.00 94.81 82 ALA A CA 1
ATOM 648 C C . ALA A 1 82 ? -5.061 4.626 6.220 1.00 94.81 82 ALA A C 1
ATOM 650 O O . ALA A 1 82 ? -4.573 5.458 6.994 1.00 94.81 82 ALA A O 1
ATOM 651 N N . LYS A 1 83 ? -6.330 4.684 5.803 1.00 93.62 83 LYS A N 1
ATOM 652 C CA . LYS A 1 83 ? -7.263 5.772 6.119 1.00 93.62 83 LYS A CA 1
ATOM 653 C C . LYS A 1 83 ? -8.639 5.201 6.452 1.00 93.62 83 LYS A C 1
ATOM 655 O O . LYS A 1 83 ? -9.290 4.584 5.612 1.00 93.62 83 LYS A O 1
ATOM 660 N N . GLY A 1 84 ? -9.095 5.422 7.685 1.00 93.56 84 GLY A N 1
ATOM 661 C CA . GLY A 1 84 ? -10.322 4.795 8.180 1.00 93.56 84 GLY A CA 1
ATOM 662 C C . GLY A 1 84 ? -10.198 3.270 8.174 1.00 93.56 84 GLY A C 1
ATOM 663 O O . GLY A 1 84 ? -9.182 2.738 8.607 1.00 93.56 84 GLY A O 1
ATOM 664 N N . ASP A 1 85 ? -11.217 2.574 7.673 1.00 96.25 85 ASP A N 1
ATOM 665 C CA . ASP A 1 85 ? -11.247 1.114 7.522 1.00 96.25 85 ASP A CA 1
ATOM 666 C C . ASP A 1 85 ? -10.655 0.619 6.185 1.00 96.25 85 ASP A C 1
ATOM 668 O O . ASP A 1 85 ? -10.768 -0.568 5.868 1.00 96.25 85 ASP A O 1
ATOM 672 N N . LEU A 1 86 ? -10.016 1.499 5.405 1.00 96.88 86 LEU A N 1
ATOM 673 C CA . LEU A 1 86 ? -9.423 1.187 4.106 1.00 96.88 86 LEU A CA 1
ATOM 674 C C . LEU A 1 86 ? -7.893 1.155 4.160 1.00 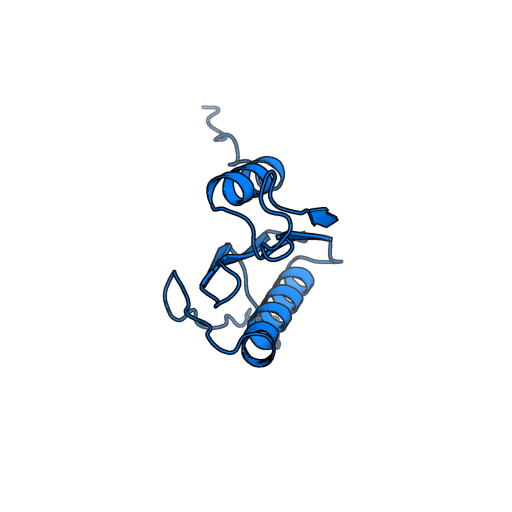96.88 86 LEU A C 1
ATOM 676 O O . LEU A 1 86 ? -7.259 1.984 4.815 1.00 96.88 86 LEU A O 1
ATOM 680 N N . VAL A 1 87 ? -7.309 0.231 3.395 1.00 96.75 87 VAL A N 1
ATOM 681 C CA . VAL A 1 87 ? -5.874 0.199 3.091 1.00 96.75 87 VAL A CA 1
ATOM 682 C C . VAL A 1 87 ? -5.673 0.103 1.587 1.00 96.75 87 VAL A C 1
ATOM 684 O O . VAL A 1 87 ? -6.177 -0.823 0.947 1.00 96.75 87 VAL A O 1
ATOM 687 N N . LEU A 1 88 ? -4.915 1.047 1.038 1.00 95.62 88 LEU A N 1
ATOM 688 C CA . LEU A 1 88 ? -4.433 1.044 -0.337 1.00 95.62 88 LEU A CA 1
ATOM 689 C C . LEU A 1 88 ? -2.935 0.745 -0.338 1.00 95.62 88 LEU A C 1
ATOM 691 O O . LEU A 1 88 ? -2.177 1.356 0.407 1.00 95.62 88 LEU A O 1
ATOM 695 N N . VAL A 1 89 ? -2.505 -0.173 -1.193 1.00 95.25 89 VAL A N 1
ATOM 696 C CA . VAL A 1 89 ? -1.095 -0.459 -1.460 1.00 95.25 89 VAL A CA 1
ATOM 697 C C . VAL A 1 89 ? -0.864 -0.387 -2.959 1.00 95.25 89 VAL A C 1
ATOM 699 O O . VAL A 1 89 ? -1.654 -0.952 -3.720 1.00 95.25 89 VAL A O 1
ATOM 702 N N . GLY A 1 90 ? 0.227 0.242 -3.382 1.00 93.00 90 GLY A N 1
ATOM 703 C CA . GLY A 1 90 ? 0.713 0.157 -4.755 1.00 93.00 90 GLY A CA 1
ATOM 704 C C . GLY A 1 90 ? 2.204 -0.133 -4.821 1.00 93.00 90 GLY A C 1
ATOM 705 O O . GLY A 1 90 ? 2.975 0.332 -3.988 1.00 93.00 90 GLY A O 1
ATOM 706 N N . GLU A 1 91 ? 2.605 -0.910 -5.819 1.00 91.12 91 GLU A N 1
ATOM 707 C CA . GLU A 1 91 ? 3.984 -1.347 -6.035 1.00 91.12 91 GLU A CA 1
ATOM 708 C C . GLU A 1 91 ? 4.326 -1.293 -7.520 1.00 91.12 91 GLU A C 1
ATOM 710 O O . GLU A 1 91 ? 3.496 -1.657 -8.355 1.00 91.12 91 GLU A O 1
ATOM 715 N N . GLY A 1 92 ? 5.548 -0.869 -7.854 1.00 82.81 92 GLY A N 1
ATOM 716 C CA . GLY A 1 92 ? 6.068 -0.934 -9.227 1.00 82.81 92 GLY A CA 1
ATOM 717 C C . GLY A 1 92 ? 5.359 -0.009 -10.226 1.00 82.81 92 GLY A C 1
ATOM 718 O O . GLY A 1 92 ? 5.504 -0.169 -11.436 1.00 82.81 92 GLY A O 1
ATOM 719 N N . LEU A 1 93 ? 4.572 0.948 -9.731 1.00 81.19 93 LEU A N 1
ATOM 720 C CA . LEU A 1 93 ? 3.882 1.970 -10.516 1.00 81.19 93 LEU A CA 1
ATOM 721 C C . LEU A 1 93 ? 4.639 3.298 -10.444 1.00 81.19 93 LEU A C 1
ATOM 723 O O . LEU A 1 93 ? 5.239 3.625 -9.417 1.00 81.19 93 LEU A O 1
ATOM 727 N N . ASP A 1 94 ? 4.582 4.077 -11.524 1.00 79.31 94 ASP A N 1
ATOM 728 C CA . ASP A 1 94 ? 5.135 5.427 -11.540 1.00 79.31 94 ASP A CA 1
ATOM 729 C C . ASP A 1 94 ? 4.338 6.377 -10.628 1.00 79.31 94 ASP A C 1
ATOM 731 O O . ASP A 1 94 ? 3.159 6.164 -10.332 1.00 79.31 94 ASP A O 1
ATOM 735 N N . GLU A 1 95 ? 4.994 7.449 -10.187 1.00 79.81 95 GLU A N 1
ATOM 736 C CA . GLU A 1 95 ? 4.435 8.418 -9.239 1.00 79.81 95 GLU A CA 1
ATOM 737 C C . GLU A 1 95 ? 3.137 9.069 -9.742 1.00 79.81 95 GLU A C 1
ATOM 739 O O . GLU A 1 95 ? 2.208 9.276 -8.960 1.00 79.81 95 GLU A O 1
ATOM 744 N N . ILE A 1 96 ? 3.026 9.329 -11.051 1.00 85.12 96 ILE A N 1
ATOM 745 C CA . ILE A 1 96 ? 1.840 9.958 -11.646 1.00 85.12 96 ILE A CA 1
ATOM 746 C C . ILE A 1 96 ? 0.651 8.997 -11.576 1.00 85.12 96 ILE A C 1
ATOM 748 O O . ILE A 1 96 ? -0.458 9.405 -11.223 1.00 85.12 96 ILE A O 1
ATOM 752 N N . THR A 1 97 ? 0.862 7.723 -11.912 1.00 84.12 97 THR A N 1
ATOM 753 C CA . THR A 1 97 ? -0.179 6.692 -11.815 1.00 84.12 97 THR A CA 1
ATOM 754 C C . THR A 1 97 ? -0.606 6.476 -10.363 1.00 84.12 97 THR A C 1
ATOM 756 O O . THR A 1 97 ? -1.808 6.446 -10.095 1.00 84.12 97 THR A O 1
ATOM 759 N N . ASN A 1 98 ? 0.343 6.403 -9.424 1.00 83.94 98 ASN A N 1
ATOM 760 C CA . ASN A 1 98 ? 0.041 6.267 -7.995 1.00 83.94 98 ASN A CA 1
ATOM 761 C C . ASN A 1 98 ? -0.796 7.435 -7.472 1.00 83.94 98 ASN A C 1
ATOM 763 O O . ASN A 1 98 ? -1.855 7.202 -6.894 1.00 83.94 98 ASN A O 1
ATOM 767 N N . GLY A 1 99 ? -0.388 8.676 -7.753 1.00 84.56 99 GLY A N 1
ATOM 768 C CA . GLY A 1 99 ? -1.111 9.863 -7.292 1.00 84.56 99 GLY A CA 1
ATOM 769 C C . GLY A 1 99 ? -2.542 9.955 -7.832 1.00 84.56 99 GLY A C 1
ATOM 770 O O . GLY A 1 99 ? -3.438 10.419 -7.131 1.00 84.56 99 GLY A O 1
ATOM 771 N N . LYS A 1 100 ? -2.795 9.465 -9.054 1.00 88.25 100 LYS A N 1
ATOM 772 C CA . LYS A 1 100 ? -4.159 9.378 -9.601 1.00 88.25 100 LYS A CA 1
ATOM 773 C C . LYS A 1 100 ? -5.010 8.359 -8.857 1.00 88.25 100 LYS A C 1
ATOM 775 O O . LYS A 1 100 ? -6.124 8.682 -8.471 1.00 88.25 100 LYS A O 1
ATOM 780 N N . VAL A 1 101 ? -4.501 7.140 -8.664 1.00 87.19 101 VAL A N 1
ATOM 781 C CA . VAL A 1 101 ? -5.246 6.087 -7.955 1.00 87.19 101 VAL A CA 1
ATOM 782 C C . VAL A 1 101 ? -5.542 6.526 -6.524 1.00 87.19 101 VAL A C 1
ATOM 784 O O . VAL A 1 101 ? -6.671 6.399 -6.068 1.00 87.19 101 VAL A O 1
ATOM 787 N N . GLU A 1 102 ? -4.554 7.093 -5.842 1.00 86.56 102 GLU A N 1
ATOM 788 C CA . GLU A 1 102 ? -4.710 7.647 -4.500 1.00 86.56 102 GLU A CA 1
ATOM 789 C C . GLU A 1 102 ? -5.802 8.720 -4.448 1.00 86.56 102 GLU A C 1
ATOM 791 O O . GLU A 1 102 ? -6.721 8.604 -3.644 1.00 86.56 102 GLU A O 1
ATOM 796 N N . GLY A 1 103 ? -5.769 9.710 -5.346 1.00 86.50 103 GLY A N 1
ATOM 797 C CA . GLY A 1 103 ? -6.763 10.787 -5.377 1.00 86.50 103 GLY A CA 1
ATOM 798 C C . GLY A 1 103 ? -8.193 10.326 -5.681 1.00 86.50 103 GLY A C 1
ATOM 799 O O . GLY A 1 103 ? -9.142 10.944 -5.204 1.00 86.50 103 GLY A O 1
ATOM 800 N N . GLU A 1 104 ? -8.362 9.239 -6.436 1.00 89.25 104 GLU A N 1
ATOM 801 C CA . GLU A 1 104 ? -9.676 8.637 -6.710 1.00 89.25 104 GLU A CA 1
ATOM 802 C C . GLU A 1 104 ? -10.229 7.867 -5.498 1.00 89.25 104 GLU A C 1
ATOM 804 O O . GLU A 1 104 ? -11.436 7.868 -5.257 1.00 89.25 104 GLU A O 1
ATOM 809 N N . ILE A 1 105 ? -9.363 7.208 -4.720 1.00 88.56 105 ILE A N 1
ATOM 810 C CA . ILE A 1 105 ? -9.774 6.417 -3.547 1.00 88.56 105 ILE A CA 1
ATOM 811 C C . ILE A 1 105 ? -9.923 7.289 -2.298 1.00 88.56 105 ILE A C 1
ATOM 813 O O . ILE A 1 105 ? -10.868 7.122 -1.524 1.00 88.56 105 ILE A O 1
ATOM 817 N N . PHE A 1 106 ? -9.007 8.232 -2.108 1.00 87.81 106 PHE A N 1
ATOM 818 C CA . PHE A 1 106 ? -8.966 9.158 -0.987 1.00 87.81 106 PHE A CA 1
ATOM 819 C C . PHE A 1 106 ? -9.022 10.598 -1.499 1.00 87.81 106 PHE A C 1
ATOM 821 O O . PHE A 1 106 ? -8.058 11.349 -1.331 1.00 87.81 106 PHE A O 1
ATOM 828 N N . PRO A 1 107 ? -10.153 11.024 -2.092 1.00 81.81 107 PRO A N 1
ATOM 829 C CA . PRO A 1 107 ? -10.306 12.408 -2.503 1.00 81.81 107 PRO A CA 1
ATOM 830 C C . PRO A 1 107 ? -10.044 13.313 -1.299 1.00 81.81 107 PRO A C 1
ATOM 832 O O . PRO A 1 107 ? -10.496 13.032 -0.181 1.00 81.81 107 PRO A O 1
ATOM 835 N N . ALA A 1 108 ? -9.276 14.385 -1.515 1.00 67.88 108 ALA A N 1
ATOM 836 C CA . ALA A 1 108 ? -9.121 15.426 -0.510 1.00 67.88 108 ALA A CA 1
ATOM 837 C C . ALA A 1 108 ? -10.530 15.843 -0.081 1.00 67.88 108 ALA A C 1
ATOM 839 O O . ALA A 1 108 ? -11.350 16.165 -0.945 1.00 67.88 108 ALA A O 1
ATOM 840 N N . GLU A 1 109 ? -10.834 15.772 1.220 1.00 53.31 109 GLU A N 1
ATOM 841 C CA . GLU A 1 109 ? -12.115 16.247 1.733 1.00 53.31 109 GLU A CA 1
ATOM 842 C C . GLU A 1 109 ? -12.315 17.657 1.176 1.00 53.31 109 GLU A C 1
ATOM 844 O O . GLU A 1 109 ? -11.536 18.569 1.470 1.00 53.31 109 GLU A O 1
ATOM 849 N N . GLN A 1 110 ? -13.306 17.825 0.292 1.00 39.56 110 GLN A N 1
ATOM 850 C CA . GLN A 1 110 ? -13.720 19.150 -0.132 1.00 39.56 110 GLN A CA 1
ATOM 851 C C . GLN A 1 110 ? -14.017 19.897 1.154 1.00 39.56 110 GLN A C 1
ATOM 853 O O . GLN A 1 110 ? -14.908 19.489 1.898 1.00 39.56 110 GLN A O 1
ATOM 858 N N . LYS A 1 111 ? -13.208 20.928 1.431 1.00 39.28 111 LYS A N 1
ATOM 859 C CA . LYS A 1 111 ? -13.368 21.820 2.572 1.00 39.28 111 LYS A CA 1
ATOM 860 C C . LYS A 1 111 ? -14.856 22.021 2.822 1.00 39.28 111 LYS A C 1
ATOM 862 O O . LYS A 1 111 ? -15.534 22.671 2.026 1.00 39.28 111 LYS A O 1
ATOM 867 N N . ALA A 1 112 ? -15.337 21.504 3.945 1.00 44.69 112 ALA A N 1
ATOM 868 C CA . ALA A 1 112 ? -16.491 22.073 4.599 1.00 44.69 112 ALA A CA 1
ATOM 869 C C . ALA A 1 112 ? -16.112 23.520 4.948 1.00 44.69 112 ALA A C 1
ATOM 871 O O . ALA A 1 112 ? -15.532 23.801 5.991 1.00 44.69 112 ALA A O 1
ATOM 872 N N . LEU A 1 113 ? -16.359 24.432 4.013 1.00 38.53 113 LEU A N 1
ATOM 873 C CA . LEU A 1 113 ? -16.475 25.855 4.271 1.00 38.53 113 LEU A CA 1
ATOM 874 C C . LEU A 1 113 ? -17.874 26.258 3.810 1.00 38.53 113 LEU A C 1
ATOM 876 O O . LEU A 1 113 ? -18.077 26.848 2.755 1.00 38.53 113 LEU A O 1
ATOM 880 N N . VAL A 1 114 ? -18.855 25.855 4.610 1.00 47.34 114 VAL A N 1
ATOM 881 C CA . VAL A 1 114 ? -20.067 26.646 4.771 1.00 47.34 114 VAL A CA 1
ATOM 882 C C . VAL A 1 114 ? -19.826 27.459 6.030 1.00 47.34 114 VAL A C 1
ATOM 884 O O . VAL A 1 114 ? -19.774 26.875 7.107 1.00 47.34 114 VAL A O 1
ATOM 887 N N . HIS A 1 115 ? -19.610 28.761 5.871 1.00 40.22 115 HIS A N 1
ATOM 888 C CA . HIS A 1 115 ? -20.093 29.807 6.769 1.00 40.22 115 HIS A CA 1
ATOM 889 C C . HIS A 1 115 ? -19.979 31.157 6.065 1.00 40.22 115 HIS A C 1
ATOM 891 O O . HIS A 1 115 ? -18.880 31.463 5.551 1.00 40.22 115 HIS A O 1
#